Protein AF-A0A2E4PMD8-F1 (afdb_monomer_lite)

Secondary structure (DSSP, 8-state):
--HHHHHHHHHHHHHHHHHIIIII----------S-SS-----

Foldseek 3Di:
DDPVVVVVVVVVVVVVVVCCCVPVPPVPPPPPPPDPDDDDPDD

Structure (mmCIF, N/CA/C/O backbone):
data_AF-A0A2E4PMD8-F1
#
_entry.id   AF-A0A2E4PMD8-F1
#
loop_
_atom_site.group_PDB
_atom_site.id
_atom_site.type_symbol
_atom_site.label_atom_id
_atom_site.label_alt_id
_atom_site.label_comp_id
_atom_site.label_asym_id
_atom_site.label_entity_id
_atom_site.label_seq_id
_atom_site.pdbx_PDB_ins_code
_atom_site.Cartn_x
_atom_site.Cartn_y
_atom_site.Cartn_z
_atom_site.occupancy
_atom_site.B_iso_or_equiv
_atom_site.auth_seq_id
_atom_site.auth_comp_id
_atom_site.auth_asym_id
_atom_site.auth_atom_id
_atom_site.pdbx_PDB_model_num
ATOM 1 N N . MET A 1 1 ? 9.600 -8.018 -18.090 1.00 61.81 1 MET A N 1
ATOM 2 C CA . MET A 1 1 ? 8.821 -7.033 -17.318 1.00 61.81 1 MET A CA 1
ATOM 3 C C . MET A 1 1 ? 9.343 -5.675 -17.703 1.00 61.81 1 MET A C 1
ATOM 5 O O . MET A 1 1 ? 10.400 -5.266 -17.235 1.00 61.81 1 MET A O 1
ATOM 9 N N . ASP A 1 2 ? 8.664 -5.056 -18.652 1.00 80.75 2 ASP A N 1
ATOM 10 C CA . ASP A 1 2 ? 9.067 -3.793 -19.247 1.00 80.75 2 ASP A CA 1
ATOM 11 C C . ASP A 1 2 ? 8.810 -2.652 -18.258 1.00 80.75 2 ASP A C 1
ATOM 13 O O . ASP A 1 2 ? 7.831 -2.661 -17.510 1.00 80.75 2 ASP A O 1
ATOM 17 N N . PHE A 1 3 ? 9.692 -1.654 -18.227 1.00 75.50 3 PHE A N 1
ATOM 18 C CA . PHE A 1 3 ? 9.650 -0.560 -17.247 1.00 75.50 3 PHE A CA 1
ATOM 19 C C . PHE A 1 3 ? 8.303 0.196 -17.218 1.00 75.50 3 PHE A C 1
ATOM 21 O O . PHE A 1 3 ? 7.862 0.649 -16.164 1.00 75.50 3 PHE A O 1
ATOM 28 N N . GLN A 1 4 ? 7.586 0.274 -18.344 1.00 76.38 4 GLN A N 1
ATOM 29 C CA . GLN A 1 4 ? 6.235 0.853 -18.403 1.00 76.38 4 GLN A CA 1
ATOM 30 C C . GLN A 1 4 ? 5.197 0.042 -17.616 1.00 76.38 4 GLN A C 1
ATOM 32 O O . GLN A 1 4 ? 4.312 0.618 -16.983 1.00 76.38 4 GLN A O 1
ATOM 37 N N . GLN A 1 5 ? 5.318 -1.287 -17.601 1.00 85.50 5 GLN A N 1
ATOM 38 C CA . G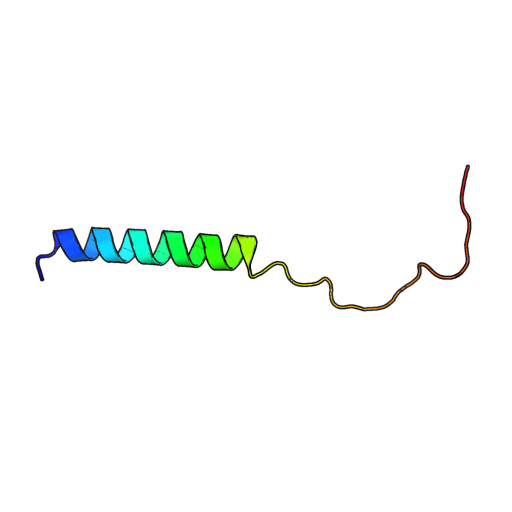LN A 1 5 ? 4.416 -2.150 -16.839 1.00 85.50 5 GLN A CA 1
ATOM 39 C C . GLN A 1 5 ? 4.592 -1.923 -15.336 1.00 85.50 5 GLN A C 1
ATOM 41 O O . GLN A 1 5 ? 3.613 -1.966 -14.595 1.00 85.50 5 GLN A O 1
ATOM 46 N N . LEU A 1 6 ? 5.813 -1.611 -14.887 1.00 90.38 6 LEU A N 1
ATOM 47 C CA . LEU A 1 6 ? 6.091 -1.290 -13.488 1.00 90.38 6 LEU A CA 1
ATOM 48 C C . LEU A 1 6 ? 5.296 -0.063 -13.021 1.00 90.38 6 LEU A C 1
ATOM 50 O O . LEU A 1 6 ? 4.686 -0.117 -11.955 1.00 90.38 6 LEU A O 1
ATOM 54 N N . LEU A 1 7 ? 5.236 1.007 -13.826 1.00 91.19 7 LEU A N 1
ATOM 55 C CA . LEU A 1 7 ? 4.411 2.180 -13.508 1.00 91.19 7 LEU A CA 1
ATOM 56 C C . LEU A 1 7 ? 2.930 1.808 -13.390 1.00 91.19 7 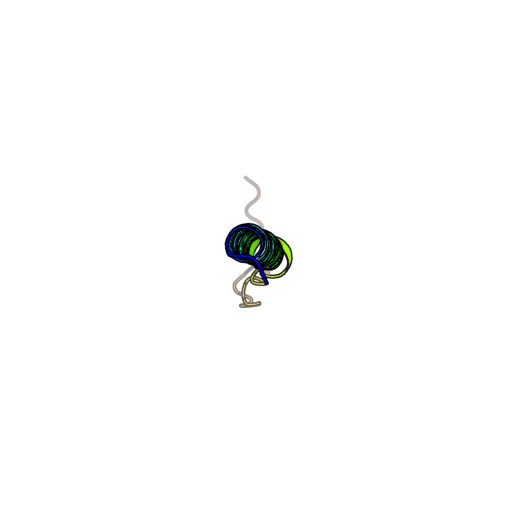LEU A C 1
ATOM 58 O O . LEU A 1 7 ? 2.281 2.185 -12.418 1.00 91.19 7 LEU A O 1
ATOM 62 N N . VAL A 1 8 ? 2.412 1.032 -14.345 1.00 94.19 8 VAL A N 1
ATOM 63 C CA . VAL A 1 8 ? 1.005 0.601 -14.350 1.00 94.19 8 VAL A CA 1
ATOM 64 C C . VAL A 1 8 ? 0.680 -0.230 -13.106 1.00 94.19 8 VAL A C 1
ATOM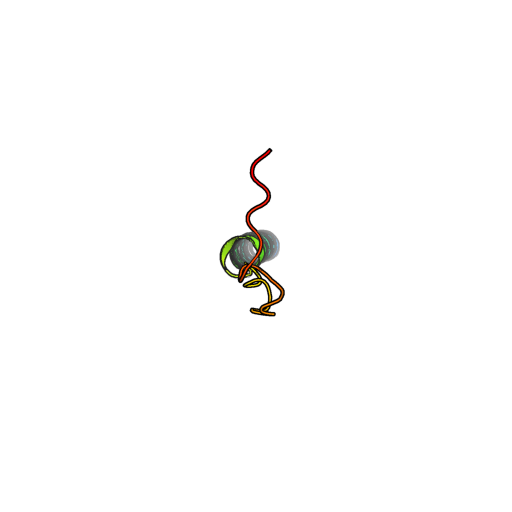 66 O O . VAL A 1 8 ? -0.317 0.037 -12.434 1.00 94.19 8 VAL A O 1
ATOM 69 N N . TYR A 1 9 ? 1.536 -1.189 -12.743 1.00 92.62 9 TYR A N 1
ATOM 70 C CA . TYR A 1 9 ? 1.344 -2.009 -11.546 1.00 92.62 9 TYR A CA 1
ATOM 71 C C . TYR A 1 9 ? 1.448 -1.200 -10.250 1.00 92.62 9 TYR A C 1
ATOM 73 O O . TYR A 1 9 ? 0.647 -1.417 -9.340 1.00 92.62 9 TYR A O 1
ATOM 81 N N . VAL A 1 10 ? 2.373 -0.240 -10.162 1.00 94.56 10 VAL A N 1
ATOM 82 C CA . VAL A 1 10 ? 2.510 0.636 -8.987 1.00 94.56 10 VAL A CA 1
ATOM 83 C C . VAL A 1 10 ? 1.283 1.534 -8.830 1.00 94.56 10 VAL A C 1
ATOM 85 O O . VAL A 1 10 ? 0.712 1.603 -7.741 1.00 94.56 10 VAL A O 1
ATOM 88 N N . THR A 1 11 ? 0.818 2.175 -9.905 1.00 94.44 11 THR A N 1
ATOM 89 C CA . THR A 1 11 ? -0.393 3.008 -9.872 1.00 94.44 11 THR A CA 1
ATOM 90 C C . THR A 1 11 ? -1.627 2.186 -9.501 1.00 94.44 11 THR A C 1
ATOM 92 O O . THR A 1 11 ? -2.426 2.626 -8.671 1.00 94.44 11 THR A O 1
ATOM 95 N N . LEU A 1 12 ? -1.760 0.972 -10.044 1.00 94.50 12 LEU A N 1
ATOM 96 C CA . LEU A 1 12 ? -2.849 0.055 -9.706 1.00 94.50 12 LEU A CA 1
ATOM 97 C C . LEU A 1 12 ? -2.801 -0.362 -8.228 1.00 94.50 12 LEU A C 1
ATOM 99 O O . LEU A 1 12 ? -3.820 -0.306 -7.538 1.00 94.50 12 LEU A O 1
ATOM 103 N N . ALA A 1 13 ? -1.621 -0.717 -7.714 1.00 94.81 13 ALA A N 1
ATOM 104 C CA . ALA A 1 13 ? -1.433 -1.090 -6.314 1.00 94.81 13 ALA A CA 1
ATOM 105 C C . ALA A 1 13 ? -1.765 0.067 -5.357 1.00 94.81 13 ALA A C 1
ATOM 107 O O . ALA A 1 13 ? -2.427 -0.146 -4.339 1.00 94.81 13 ALA A O 1
ATOM 108 N N . ILE A 1 14 ? -1.375 1.302 -5.697 1.00 95.62 14 ILE A N 1
ATOM 109 C CA . ILE A 1 14 ? -1.703 2.503 -4.913 1.00 95.62 14 ILE A CA 1
ATOM 110 C C . ILE A 1 14 ? -3.210 2.775 -4.936 1.00 95.62 14 ILE A C 1
ATOM 112 O O . ILE A 1 14 ? -3.789 3.048 -3.885 1.00 95.62 14 ILE A O 1
ATOM 116 N N . ALA A 1 15 ? -3.862 2.676 -6.098 1.00 94.88 15 ALA A N 1
ATOM 117 C CA . ALA A 1 15 ? -5.302 2.893 -6.221 1.00 94.88 15 ALA A CA 1
ATOM 118 C C . ALA A 1 15 ? -6.099 1.879 -5.384 1.00 94.88 15 ALA A C 1
ATOM 120 O O . ALA A 1 15 ? -6.963 2.268 -4.596 1.00 94.88 15 ALA A O 1
ATOM 121 N N . ILE A 1 16 ? -5.759 0.590 -5.484 1.00 95.31 16 ILE A N 1
ATOM 122 C CA . ILE A 1 16 ? -6.381 -0.470 -4.680 1.00 95.31 16 ILE A CA 1
ATOM 123 C C . ILE A 1 16 ? -6.094 -0.244 -3.191 1.00 95.31 16 ILE A C 1
ATOM 125 O O . ILE A 1 16 ? -7.022 -0.256 -2.383 1.00 95.31 16 ILE A O 1
ATOM 129 N N . GLY A 1 17 ? -4.845 0.043 -2.815 1.00 93.00 17 GLY A N 1
ATOM 130 C CA . GLY A 1 17 ? -4.468 0.337 -1.431 1.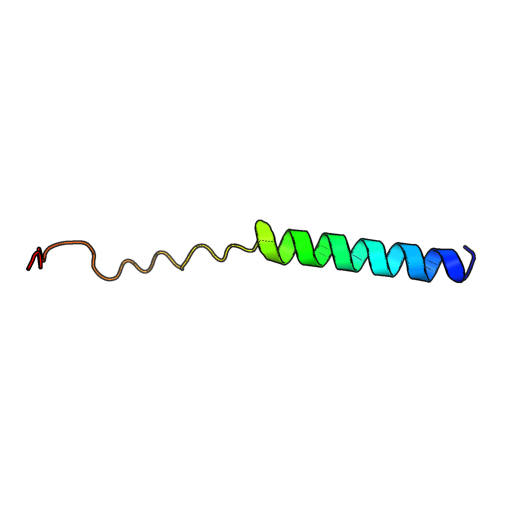00 93.00 17 GLY A CA 1
ATOM 131 C C . GLY A 1 17 ? -5.213 1.544 -0.849 1.00 93.00 17 GLY A C 1
ATOM 132 O O . GLY A 1 17 ? -5.683 1.496 0.290 1.00 93.00 17 GLY A O 1
ATOM 133 N N . PHE A 1 18 ? -5.393 2.607 -1.637 1.00 90.94 18 PHE A N 1
ATOM 134 C CA . PHE A 1 18 ? -6.167 3.788 -1.258 1.00 90.94 18 PHE A CA 1
ATOM 135 C C . PHE A 1 18 ? -7.650 3.463 -1.074 1.00 90.94 18 PHE A C 1
ATOM 137 O O . PHE A 1 18 ? -8.244 3.886 -0.083 1.00 90.94 18 PHE A O 1
ATOM 144 N N . LEU A 1 19 ? -8.249 2.686 -1.981 1.00 89.69 19 LEU A N 1
ATOM 145 C CA . LEU A 1 19 ? -9.648 2.269 -1.877 1.00 89.69 19 LEU A CA 1
ATOM 146 C C . LEU A 1 19 ? -9.876 1.368 -0.658 1.00 89.69 19 LEU A C 1
ATOM 148 O O . LEU A 1 19 ? -10.795 1.621 0.122 1.00 89.69 19 LEU A O 1
ATOM 152 N N . VAL A 1 20 ? -9.002 0.387 -0.422 1.00 90.31 20 VAL A N 1
ATOM 153 C CA . VAL A 1 20 ? -9.049 -0.470 0.773 1.00 90.31 20 VAL A CA 1
ATOM 154 C C . VAL A 1 20 ? -8.900 0.378 2.039 1.00 90.31 20 VAL A C 1
ATOM 156 O O . VAL A 1 20 ? -9.709 0.267 2.961 1.00 90.31 20 VAL A O 1
ATOM 159 N N . ARG A 1 21 ? -7.947 1.315 2.080 1.00 83.38 21 ARG A N 1
ATOM 160 C CA . ARG A 1 21 ? -7.790 2.230 3.219 1.00 83.38 21 ARG A CA 1
ATOM 161 C C . ARG A 1 21 ? -8.987 3.171 3.394 1.00 83.38 21 ARG A C 1
ATOM 163 O O . ARG A 1 21 ? -9.350 3.485 4.517 1.00 83.38 21 ARG A O 1
ATOM 170 N N . LYS A 1 22 ? -9.632 3.627 2.325 1.00 78.75 22 LYS A N 1
ATOM 171 C CA . LYS A 1 22 ? -10.767 4.558 2.415 1.00 78.75 22 LYS A CA 1
ATOM 172 C C . LYS A 1 22 ? -12.066 3.867 2.838 1.00 78.75 22 LYS A C 1
ATOM 174 O O . LYS A 1 22 ? -12.840 4.439 3.608 1.00 78.75 22 LYS A O 1
ATOM 179 N N . PHE A 1 23 ? -12.312 2.659 2.334 1.00 79.56 23 PHE A N 1
ATOM 180 C CA . PHE A 1 23 ? -13.591 1.965 2.500 1.00 79.56 23 PHE A CA 1
ATOM 181 C C . PHE A 1 23 ? -13.549 0.836 3.532 1.00 79.56 23 PHE A C 1
ATOM 183 O O . PHE A 1 23 ? -14.495 0.705 4.306 1.00 79.56 23 PHE A O 1
ATOM 190 N N . VAL A 1 24 ? -12.458 0.070 3.611 1.00 75.81 24 VAL A N 1
ATOM 191 C CA . VAL A 1 24 ? -12.298 -1.018 4.598 1.00 75.81 24 VAL A CA 1
ATOM 192 C C . VAL A 1 24 ? -11.738 -0.476 5.913 1.00 75.81 24 VAL A C 1
ATOM 194 O O . VAL A 1 24 ? -12.191 -0.865 6.988 1.00 75.81 24 VAL A O 1
ATOM 197 N N . TRP A 1 25 ? -10.855 0.527 5.859 1.00 64.12 25 TRP A N 1
ATOM 198 C CA . TRP A 1 25 ? -10.417 1.280 7.042 1.00 64.12 25 TRP A CA 1
ATOM 199 C C . TRP A 1 25 ? -11.409 2.389 7.427 1.00 64.12 25 TRP A C 1
ATOM 201 O O . TRP A 1 25 ?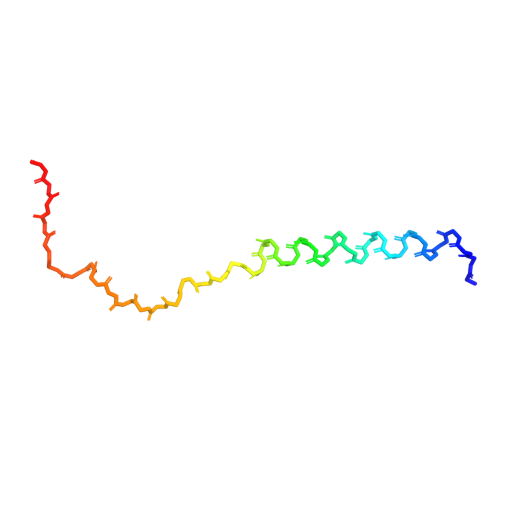 -11.031 3.492 7.826 1.00 64.12 25 TRP A O 1
ATOM 211 N N . LYS A 1 26 ? -12.713 2.088 7.430 1.00 61.62 26 LYS A N 1
ATOM 212 C CA . LYS A 1 26 ? -13.577 2.723 8.426 1.00 61.62 26 LYS A CA 1
ATOM 213 C C . LYS A 1 26 ? -13.023 2.235 9.758 1.00 61.62 26 LYS A C 1
ATOM 215 O O . LYS A 1 26 ? -13.336 1.124 10.180 1.00 61.62 26 LYS A O 1
ATOM 220 N N . LYS A 1 27 ? -12.158 3.027 10.409 1.00 56.34 27 LYS A N 1
ATOM 221 C CA . LYS A 1 27 ? -11.921 2.851 11.841 1.00 56.34 27 LYS A CA 1
ATOM 222 C C . LYS A 1 27 ? -13.322 2.856 12.427 1.00 56.34 27 LYS A C 1
ATOM 224 O O . LYS A 1 27 ? -13.958 3.909 12.475 1.00 56.34 27 LYS A O 1
ATOM 229 N N . LYS A 1 28 ? -13.843 1.673 12.779 1.00 55.94 28 LYS A N 1
ATOM 230 C CA . LYS A 1 28 ? -14.940 1.573 13.727 1.00 55.94 28 LYS A CA 1
ATOM 231 C C . LYS A 1 28 ? -14.461 2.506 14.818 1.00 55.94 28 LYS A C 1
ATOM 233 O O . LYS A 1 28 ? -13.366 2.275 15.344 1.00 55.94 28 LYS A O 1
ATOM 238 N N . LYS A 1 29 ? -15.171 3.624 15.031 1.00 56.38 29 LYS A N 1
ATOM 239 C CA . LYS A 1 29 ? -14.932 4.453 16.212 1.00 56.38 29 LYS A CA 1
ATOM 240 C C . LYS A 1 29 ? -14.711 3.429 17.322 1.00 56.38 29 LYS A C 1
ATOM 242 O O . LYS A 1 29 ? -15.538 2.504 17.379 1.00 56.38 29 LYS A O 1
ATOM 247 N N . PRO A 1 30 ? -13.588 3.453 18.070 1.00 48.06 30 PRO A N 1
ATOM 248 C CA . PRO A 1 30 ? -13.475 2.544 19.195 1.00 48.06 30 PRO A CA 1
ATOM 249 C C . PRO A 1 30 ? -14.812 2.659 19.915 1.00 48.06 30 PRO A C 1
ATOM 251 O O . PRO A 1 30 ? -15.286 3.778 20.132 1.00 48.06 30 PRO A O 1
ATOM 254 N N . LYS A 1 31 ? -15.492 1.526 20.121 1.00 46.28 31 LYS A N 1
ATOM 255 C CA . LYS A 1 31 ? -16.670 1.458 20.981 1.00 46.28 31 LYS A CA 1
ATOM 256 C C . LYS A 1 31 ? -16.177 1.763 22.398 1.00 46.28 31 LYS A C 1
ATOM 258 O O . LYS A 1 31 ? -16.041 0.880 23.222 1.00 46.28 31 LYS A O 1
ATOM 263 N N . ASN A 1 32 ? -15.795 3.010 22.605 1.00 42.66 32 ASN A N 1
ATOM 264 C CA . ASN A 1 32 ? -15.793 3.714 23.854 1.00 42.66 32 ASN A CA 1
ATOM 265 C C . ASN A 1 32 ? -17.073 4.548 23.711 1.00 42.66 32 ASN A C 1
ATOM 267 O O . ASN A 1 32 ? -17.047 5.654 23.185 1.00 42.66 32 ASN A O 1
ATOM 271 N N . SER A 1 33 ? -18.265 3.948 23.776 1.00 44.94 33 SER A N 1
ATOM 272 C CA . SER A 1 33 ? -18.952 3.708 25.053 1.00 44.94 33 SER A CA 1
ATOM 273 C C . SER A 1 33 ? -18.791 4.873 26.039 1.00 44.94 33 SER A C 1
ATOM 275 O O . SER A 1 33 ? -18.689 4.659 27.240 1.00 44.94 33 SER A O 1
ATOM 277 N N . LYS A 1 34 ? -18.755 6.111 25.535 1.00 47.41 34 LYS A N 1
ATOM 278 C CA . LYS A 1 34 ? -19.085 7.297 26.314 1.00 47.41 34 LYS A CA 1
ATOM 279 C C . LYS A 1 34 ? -20.404 7.855 25.792 1.00 47.41 34 LYS A C 1
ATOM 281 O O . LYS A 1 34 ? -20.489 8.272 24.641 1.00 47.41 34 LYS A O 1
ATOM 286 N N . SER A 1 35 ? -21.398 7.759 26.673 1.00 46.38 35 SER A N 1
ATOM 287 C CA . SER A 1 35 ? -22.654 8.510 26.744 1.00 46.38 35 SER A CA 1
ATOM 288 C C . SER A 1 35 ? -23.492 8.644 25.477 1.00 46.38 35 SER A C 1
ATOM 290 O O . SER A 1 35 ? -23.493 9.667 24.804 1.00 46.38 35 SER A O 1
ATOM 292 N N . CYS A 1 36 ? -24.327 7.640 25.242 1.00 50.75 36 CYS A N 1
ATOM 293 C CA . CYS A 1 36 ? -25.720 7.901 24.877 1.00 50.75 36 CYS A CA 1
ATOM 294 C C . CYS A 1 36 ? -26.577 6.937 25.702 1.00 50.75 36 CYS A C 1
ATOM 296 O O . CYS A 1 36 ? -27.124 5.959 25.203 1.00 50.75 36 CYS A O 1
ATOM 298 N N . GLY A 1 37 ? -26.533 7.151 27.010 1.00 55.25 37 GLY A N 1
ATOM 299 C CA . GLY A 1 37 ? -27.375 6.516 28.007 1.00 55.25 37 GLY A CA 1
ATOM 300 C C . GLY A 1 37 ? -27.669 7.610 29.013 1.00 55.25 37 GLY A C 1
ATOM 301 O O . GLY A 1 37 ? -26.710 8.170 29.535 1.00 55.25 37 GLY A O 1
ATOM 302 N N . ASP A 1 38 ? -28.958 7.909 29.166 1.00 54.28 38 ASP A N 1
ATOM 303 C CA . ASP A 1 38 ? -29.531 8.970 29.997 1.00 54.28 38 ASP A CA 1
ATOM 304 C C . ASP A 1 38 ? -29.010 10.372 29.675 1.00 54.28 38 ASP A C 1
ATOM 306 O O . ASP A 1 38 ? -27.908 10.719 30.053 1.00 54.28 38 ASP A O 1
ATOM 310 N N . ASP A 1 39 ? -29.768 11.139 28.889 1.00 54.94 39 ASP A N 1
ATOM 311 C CA . ASP A 1 3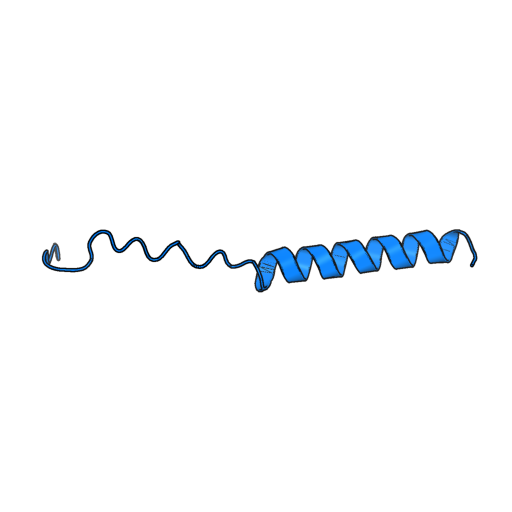9 ? -29.954 12.594 29.043 1.00 54.94 39 ASP A CA 1
ATOM 312 C C . ASP A 1 39 ? -30.559 13.151 27.748 1.00 54.94 39 ASP A C 1
ATOM 314 O O . ASP A 1 39 ? -29.890 13.621 26.822 1.00 54.94 39 ASP A O 1
ATOM 318 N N . CYS A 1 40 ? -31.889 13.049 27.690 1.00 60.47 40 CYS A N 1
ATOM 319 C CA . CYS A 1 40 ? -32.754 13.794 26.788 1.00 60.47 40 CYS A CA 1
ATOM 320 C C . CYS A 1 40 ? -32.461 15.298 26.903 1.00 60.47 40 CYS A C 1
ATOM 322 O O . CYS A 1 40 ? -32.930 15.952 27.826 1.00 60.47 40 CYS A O 1
ATOM 324 N N . SER A 1 41 ? -31.739 15.866 25.942 1.00 51.50 41 SER A N 1
ATOM 325 C CA . SER A 1 41 ? -31.752 17.310 25.678 1.00 51.50 41 SER A CA 1
ATOM 326 C C . SER A 1 41 ? -32.342 17.552 24.289 1.00 51.50 41 SER A C 1
ATOM 328 O O . SER A 1 41 ? -31.645 17.901 23.337 1.00 51.50 41 SER A O 1
ATOM 330 N N . CYS A 1 42 ? -33.646 17.288 24.174 1.00 52.53 42 CYS A N 1
ATOM 331 C CA . CYS A 1 42 ? -34.500 17.954 23.198 1.00 52.53 42 CYS A CA 1
ATOM 332 C C . CYS A 1 42 ? -34.729 19.384 23.710 1.00 52.53 42 CYS A C 1
ATOM 334 O O . CYS A 1 42 ? -34.972 19.550 24.901 1.00 52.53 42 CYS A O 1
ATOM 336 N N . HIS A 1 43 ? -34.567 20.370 22.822 1.00 51.34 43 HIS A N 1
ATOM 337 C CA . HIS A 1 43 ? -34.797 21.796 23.083 1.00 51.34 43 HIS A CA 1
ATOM 338 C C . HIS A 1 43 ? -36.163 22.036 23.735 1.00 51.34 43 HIS A C 1
ATOM 340 O O . HIS A 1 43 ? -37.143 21.432 23.240 1.00 51.34 43 HIS A O 1
#

pLDDT: mean 71.98, std 18.73, range [42.66, 95.62]

Sequence (43 aa):
MDFQQLLVYVTLAIAIGFLVRKFVWKKKKPKNSKSCGDDCSCH

Radius of gyration: 21.31 Å; chains: 1; bounding box: 44×29×49 Å